Protein AF-A0A9N7JLK0-F1 (afdb_monomer)

Radius of gyration: 14.2 Å; Cα contacts (8 Å, |Δi|>4): 200; chains: 1; bounding box: 30×26×39 Å

Nearest PDB structures (foldseek):
  1jva-assembly2_B  TM=4.613E-01  e=1.339E+00  Saccharomyces cerevisiae
  6mrk-assembly2_B  TM=5.119E-01  e=1.766E+00  Drosophila melanogaster
  7r7n-assembly1_H  TM=4.696E-01  e=1.671E+00  Homo sapiens
  7m30-assembly1_D  TM=2.755E-01  e=1.766E+00  Human betaherpesvirus 5

Sequence (93 aa):
MDKGLATIGSATENVATNAGKAWVGEGYKSITDNAGNVIGYSSNDGMRAFRMQYKPREGMWRANFTENYKYINEFGDITNKQLKNVHIDILGK

Mean predicted aligned error: 4.57 Å

Foldseek 3Di:
DPAAEAAPEADAPVVLQVVQDVLQDPPWDFDADPVRDGFWIHHPVRQWIWGWDDDVVVRFIKTKIWGWDWDQDPVRDTDIDTPHIYIHTHPDD

Structure (mmCIF, N/CA/C/O backbone):
data_AF-A0A9N7JLK0-F1
#
_entry.id   AF-A0A9N7JLK0-F1
#
loop_
_atom_site.group_PDB
_atom_site.id
_atom_site.type_symbol
_atom_site.label_atom_id
_atom_site.label_alt_id
_atom_site.label_comp_id
_atom_site.label_asym_id
_atom_site.label_entity_id
_atom_site.label_seq_id
_atom_site.pdbx_PDB_ins_code
_atom_site.Cartn_x
_atom_site.Cartn_y
_atom_site.Cartn_z
_atom_site.occupancy
_atom_site.B_iso_or_equiv
_atom_site.auth_seq_id
_atom_site.auth_comp_id
_atom_site.auth_asym_id
_atom_site.auth_atom_id
_atom_site.pdbx_PDB_model_num
ATOM 1 N N . MET A 1 1 ? -7.025 7.445 -19.274 1.00 46.66 1 MET A N 1
ATOM 2 C CA . MET A 1 1 ? -7.118 6.248 -18.413 1.00 46.66 1 MET A CA 1
ATOM 3 C C . MET A 1 1 ? -7.532 6.726 -17.044 1.00 46.66 1 MET A C 1
ATOM 5 O O . MET A 1 1 ? -6.713 7.325 -16.351 1.00 46.66 1 MET A O 1
ATOM 9 N N . ASP A 1 2 ? -8.802 6.535 -16.707 1.00 47.75 2 ASP A N 1
ATOM 10 C CA . ASP A 1 2 ? -9.279 6.772 -15.351 1.00 47.75 2 ASP A CA 1
ATOM 11 C C . ASP A 1 2 ? -8.475 5.888 -14.406 1.00 47.75 2 ASP A C 1
ATOM 13 O O . ASP A 1 2 ? -8.291 4.693 -14.654 1.00 47.75 2 ASP A O 1
ATOM 17 N N . LYS A 1 3 ? -7.907 6.492 -13.358 1.00 54.47 3 LYS A N 1
ATOM 18 C CA . LYS A 1 3 ? -7.252 5.727 -12.297 1.00 54.47 3 LYS A CA 1
ATOM 19 C C . LYS A 1 3 ? -8.316 4.761 -11.787 1.00 54.47 3 LYS A C 1
ATOM 21 O O . LYS A 1 3 ? -9.361 5.231 -11.352 1.00 54.47 3 LYS A O 1
ATOM 26 N N . GLY A 1 4 ? -8.076 3.452 -11.880 1.00 58.31 4 GLY A N 1
ATOM 27 C CA . GLY A 1 4 ? -8.998 2.425 -11.390 1.00 58.31 4 GLY A CA 1
ATOM 28 C C . GLY A 1 4 ? -9.114 2.486 -9.869 1.00 58.31 4 GLY A C 1
ATOM 29 O O . GLY A 1 4 ? -8.503 1.674 -9.179 1.00 58.31 4 GLY A O 1
ATOM 30 N N . LEU A 1 5 ? -9.820 3.506 -9.378 1.00 65.50 5 LEU A N 1
ATOM 31 C CA . LEU A 1 5 ? -10.165 3.752 -7.990 1.00 65.50 5 LEU A CA 1
ATOM 32 C C . LEU A 1 5 ? -11.448 2.983 -7.721 1.00 65.50 5 LEU A C 1
ATOM 34 O O . LEU A 1 5 ? -12.517 3.379 -8.176 1.00 65.50 5 LEU A O 1
ATOM 38 N N . ALA A 1 6 ? -11.330 1.869 -7.012 1.00 76.06 6 ALA A N 1
ATOM 39 C CA . ALA A 1 6 ? -12.475 1.042 -6.664 1.00 76.06 6 ALA A CA 1
ATOM 40 C C . ALA A 1 6 ? -12.424 0.676 -5.183 1.00 76.06 6 ALA A C 1
ATOM 42 O O . ALA A 1 6 ? -11.402 0.179 -4.699 1.00 76.06 6 ALA A O 1
ATOM 43 N N . THR A 1 7 ? -13.528 0.913 -4.479 1.00 81.94 7 THR A N 1
ATOM 44 C CA . THR A 1 7 ? -13.785 0.284 -3.183 1.00 81.94 7 THR A CA 1
ATOM 45 C C . THR A 1 7 ? -14.195 -1.155 -3.453 1.00 81.94 7 THR A C 1
ATOM 47 O O . THR A 1 7 ? -15.147 -1.390 -4.194 1.00 81.94 7 THR A O 1
ATOM 50 N N . ILE A 1 8 ? -13.473 -2.120 -2.891 1.00 87.25 8 ILE A N 1
ATOM 51 C CA . ILE A 1 8 ? -13.720 -3.552 -3.138 1.00 87.25 8 ILE A CA 1
ATOM 52 C C . ILE A 1 8 ? -14.389 -4.260 -1.953 1.00 87.25 8 ILE A C 1
ATOM 54 O O . ILE A 1 8 ? -14.684 -5.448 -2.039 1.00 87.25 8 ILE A O 1
ATOM 58 N N . GLY A 1 9 ? -14.648 -3.540 -0.859 1.00 90.75 9 GLY A N 1
ATOM 59 C CA . GLY A 1 9 ? -15.366 -4.040 0.311 1.00 90.75 9 GLY A CA 1
ATOM 60 C C . GLY A 1 9 ? -14.886 -3.398 1.607 1.00 90.75 9 GLY A C 1
ATOM 61 O O . GLY A 1 9 ? -14.177 -2.389 1.590 1.00 90.75 9 GLY A O 1
ATOM 62 N N . SER A 1 10 ? -15.249 -4.015 2.729 1.00 94.69 10 SER A N 1
ATOM 63 C CA . SER A 1 10 ? -14.822 -3.613 4.067 1.00 94.69 10 SER A CA 1
ATOM 64 C C . SER A 1 10 ? -14.251 -4.793 4.854 1.00 94.69 10 SER A C 1
ATOM 66 O O . SER A 1 10 ? -14.610 -5.948 4.622 1.00 94.69 10 SER A O 1
ATOM 68 N N . ALA A 1 11 ? -13.316 -4.516 5.762 1.00 95.38 11 ALA A N 1
ATOM 69 C CA . ALA A 1 11 ? -12.677 -5.532 6.596 1.00 95.38 11 ALA A CA 1
ATOM 70 C C . ALA A 1 11 ? -12.143 -4.939 7.907 1.00 95.38 11 ALA A C 1
ATOM 72 O O . ALA A 1 11 ? -12.068 -3.724 8.081 1.00 95.38 11 ALA A O 1
ATOM 73 N N . THR A 1 12 ? -11.722 -5.802 8.832 1.00 96.25 12 THR A N 1
ATOM 74 C CA . THR A 1 12 ? -10.934 -5.372 9.995 1.00 96.25 12 THR A CA 1
ATOM 75 C C . THR A 1 12 ? -9.501 -5.032 9.583 1.00 96.25 12 THR A C 1
ATOM 77 O O . THR A 1 12 ? -8.988 -5.537 8.580 1.00 96.25 12 THR A O 1
ATOM 80 N N . GLU A 1 13 ? -8.816 -4.220 10.390 1.00 94.56 13 GLU A N 1
ATOM 81 C CA . GLU A 1 13 ? -7.416 -3.846 10.150 1.00 94.56 13 GLU A CA 1
ATO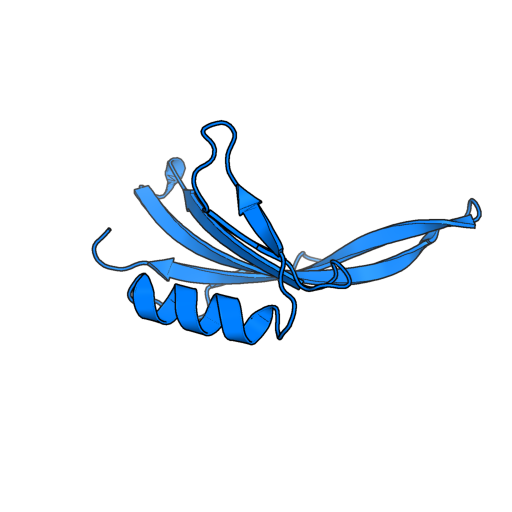M 82 C C . GLU A 1 13 ? -6.494 -5.064 9.987 1.00 94.56 13 GLU A C 1
ATOM 84 O O . GLU A 1 13 ? -5.659 -5.084 9.081 1.00 94.56 13 GLU A O 1
ATOM 89 N N . ASN A 1 14 ? -6.661 -6.098 10.818 1.00 95.44 14 ASN A N 1
ATOM 90 C CA . ASN A 1 14 ? -5.824 -7.298 10.763 1.00 95.44 14 ASN A CA 1
ATOM 91 C C . ASN A 1 14 ? -5.993 -8.051 9.431 1.00 95.44 14 ASN A C 1
ATOM 93 O O . ASN A 1 14 ? -5.008 -8.439 8.803 1.00 95.44 14 ASN A O 1
ATOM 97 N N . VAL A 1 15 ? -7.235 -8.204 8.955 1.00 96.12 15 VAL A N 1
ATOM 98 C CA . VAL A 1 15 ? -7.521 -8.858 7.667 1.00 96.12 15 VAL A CA 1
ATOM 99 C C . VAL A 1 15 ? -6.937 -8.049 6.512 1.00 96.12 15 VAL A C 1
ATOM 101 O O . VAL A 1 15 ? -6.222 -8.604 5.678 1.00 96.12 15 VAL A O 1
ATOM 104 N N . ALA A 1 16 ? -7.174 -6.735 6.490 1.00 95.81 16 ALA A N 1
ATOM 105 C CA . ALA A 1 16 ? -6.634 -5.856 5.454 1.00 95.81 16 ALA A CA 1
ATOM 106 C C . ALA A 1 16 ? -5.097 -5.852 5.446 1.00 95.81 16 ALA A C 1
ATOM 108 O O . ALA A 1 16 ? -4.488 -5.865 4.380 1.00 95.81 16 ALA A O 1
ATOM 109 N N . THR A 1 17 ? -4.464 -5.889 6.620 1.00 96.06 17 THR A N 1
ATOM 110 C CA . THR A 1 17 ? -3.001 -5.935 6.753 1.00 96.06 17 THR A CA 1
ATOM 111 C C . THR A 1 17 ? -2.423 -7.258 6.261 1.00 96.06 17 THR A C 1
ATOM 113 O O . THR A 1 17 ? -1.420 -7.254 5.546 1.00 96.06 17 THR A O 1
ATOM 116 N N . ASN A 1 18 ? -3.058 -8.389 6.576 1.00 96.50 18 ASN A N 1
ATOM 117 C CA . ASN A 1 18 ? -2.623 -9.697 6.080 1.00 96.50 18 ASN A CA 1
ATOM 118 C C . ASN A 1 18 ? -2.773 -9.802 4.558 1.00 96.50 18 ASN A C 1
ATOM 120 O O . ASN A 1 18 ? -1.836 -10.227 3.881 1.00 96.50 18 ASN A O 1
ATOM 124 N N . ALA A 1 19 ? -3.896 -9.329 4.009 1.00 96.19 19 ALA A N 1
ATOM 125 C CA . ALA A 1 19 ? -4.073 -9.201 2.564 1.00 96.19 19 ALA A CA 1
ATOM 126 C C . ALA A 1 19 ? -3.013 -8.270 1.951 1.00 96.19 19 ALA A C 1
ATOM 128 O O . ALA A 1 19 ? -2.461 -8.563 0.895 1.00 96.19 19 ALA A O 1
ATOM 129 N N . GLY A 1 20 ? -2.678 -7.178 2.643 1.00 97.00 20 GLY A N 1
ATOM 130 C CA . GLY A 1 20 ? -1.633 -6.233 2.265 1.00 97.00 20 GLY A CA 1
ATOM 131 C C . GLY A 1 20 ? -0.257 -6.871 2.130 1.00 97.00 20 GLY A C 1
ATOM 132 O O . GLY A 1 20 ? 0.417 -6.657 1.127 1.00 97.00 20 GLY A O 1
ATOM 133 N N . LYS A 1 21 ? 0.143 -7.694 3.105 1.00 97.56 21 LYS A N 1
ATOM 134 C CA . LYS A 1 21 ? 1.401 -8.457 3.062 1.00 97.56 21 LYS A CA 1
ATOM 135 C C . LYS 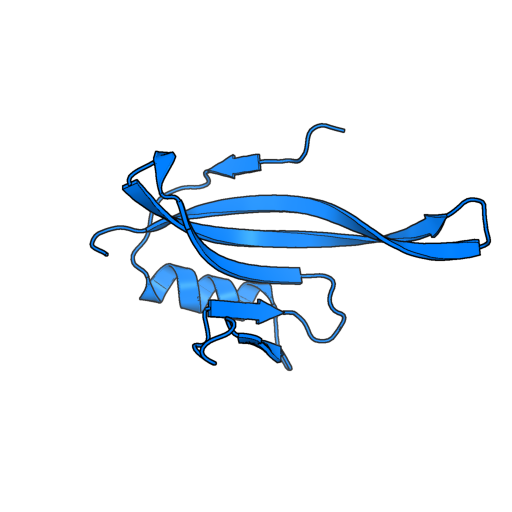A 1 21 ? 1.414 -9.469 1.916 1.00 97.56 21 LYS A C 1
ATOM 137 O O . LYS A 1 21 ? 2.388 -9.531 1.174 1.00 97.56 21 LYS A O 1
ATOM 142 N N . ALA A 1 22 ? 0.322 -10.212 1.731 1.00 97.12 22 ALA A N 1
ATOM 143 C CA . ALA A 1 22 ? 0.196 -11.158 0.622 1.00 97.12 22 ALA A CA 1
ATOM 144 C C . ALA A 1 22 ? 0.274 -10.458 -0.747 1.00 97.12 22 ALA A C 1
ATOM 146 O O . ALA A 1 22 ? 0.907 -10.961 -1.670 1.00 97.12 22 ALA A O 1
ATOM 147 N N . TRP A 1 23 ? -0.322 -9.269 -0.862 1.00 96.88 23 TRP A N 1
ATOM 148 C CA . TRP A 1 23 ? -0.312 -8.455 -2.075 1.00 96.88 23 TRP A CA 1
ATOM 149 C C . TRP A 1 23 ? 1.095 -8.006 -2.495 1.00 96.88 23 TRP A C 1
ATOM 151 O O . TRP A 1 23 ? 1.430 -8.055 -3.682 1.00 96.88 23 TRP A O 1
ATOM 161 N N . VAL A 1 24 ? 1.921 -7.568 -1.539 1.00 98.00 24 VAL A N 1
ATOM 162 C CA . VAL A 1 24 ? 3.288 -7.086 -1.817 1.00 98.00 24 VAL A CA 1
ATOM 163 C C . VAL A 1 24 ? 4.313 -8.211 -1.966 1.00 98.00 24 VAL A C 1
ATOM 165 O O . VAL A 1 24 ? 5.370 -7.985 -2.551 1.00 98.00 24 VAL A O 1
ATOM 168 N N . GLY A 1 25 ? 3.986 -9.414 -1.491 1.00 97.88 25 GLY A N 1
ATOM 169 C CA . GLY A 1 25 ? 4.809 -10.608 -1.646 1.00 97.88 25 GLY A CA 1
ATOM 170 C C . GLY A 1 25 ? 6.020 -10.667 -0.713 1.00 97.88 25 GLY A C 1
ATOM 171 O O . GLY A 1 25 ? 6.213 -9.835 0.173 1.00 97.88 25 GLY A O 1
ATOM 172 N N . GLU A 1 26 ? 6.829 -11.706 -0.899 1.00 97.12 26 GLU A N 1
ATOM 173 C CA . GLU A 1 26 ? 8.031 -11.959 -0.106 1.00 97.12 26 GLU A CA 1
ATOM 174 C C . GLU A 1 26 ? 9.111 -10.885 -0.326 1.00 97.12 26 GLU A C 1
ATOM 176 O O . GLU A 1 26 ? 9.218 -10.282 -1.396 1.00 97.12 26 GLU A O 1
ATOM 181 N N . GLY A 1 27 ? 9.920 -10.630 0.707 1.00 96.75 27 GLY A N 1
ATOM 182 C CA . GLY A 1 27 ? 10.980 -9.620 0.649 1.00 96.75 27 GLY A CA 1
ATOM 183 C C . GLY A 1 27 ? 10.454 -8.183 0.606 1.00 96.75 27 GLY A C 1
ATOM 184 O O . GLY A 1 27 ? 11.156 -7.282 0.141 1.00 96.75 27 GLY A O 1
ATOM 185 N N . TYR A 1 28 ? 9.214 -7.965 1.056 1.00 97.94 28 TYR A N 1
ATOM 186 C CA . TYR A 1 28 ? 8.627 -6.635 1.127 1.00 97.94 28 TYR A CA 1
ATOM 187 C C . TYR A 1 28 ? 9.443 -5.691 2.016 1.00 97.94 28 TYR A C 1
ATOM 189 O O . TYR A 1 28 ? 10.138 -6.098 2.949 1.00 97.94 28 TYR A O 1
ATOM 197 N N . LYS A 1 29 ? 9.295 -4.392 1.762 1.00 97.94 29 LYS A N 1
ATOM 198 C CA . LYS A 1 29 ? 9.917 -3.316 2.538 1.00 97.94 29 LYS A CA 1
ATOM 199 C C . LYS A 1 29 ? 8.840 -2.550 3.294 1.00 97.94 29 LYS A C 1
ATOM 201 O O . LYS A 1 29 ? 7.772 -2.283 2.747 1.00 97.94 29 LYS A O 1
ATOM 206 N N . SER A 1 30 ? 9.102 -2.200 4.549 1.00 97.69 30 SER A N 1
ATOM 207 C CA . SER A 1 30 ? 8.180 -1.375 5.336 1.00 97.69 30 SER A CA 1
ATOM 208 C C . SER A 1 30 ? 8.112 0.047 4.783 1.00 97.69 30 SER A C 1
ATOM 210 O O . SER A 1 30 ? 9.131 0.635 4.428 1.00 97.69 30 SER A O 1
ATOM 212 N N . ILE A 1 31 ? 6.907 0.610 4.751 1.00 97.44 31 ILE A N 1
ATOM 213 C CA . ILE A 1 31 ? 6.665 2.028 4.486 1.00 97.44 31 ILE A CA 1
ATOM 214 C C . ILE A 1 31 ? 6.322 2.680 5.819 1.00 97.44 31 ILE A C 1
ATOM 216 O O . ILE A 1 31 ? 5.358 2.270 6.472 1.00 97.44 31 ILE A O 1
ATOM 220 N N . THR A 1 32 ? 7.074 3.706 6.204 1.00 97.06 32 THR A N 1
ATOM 221 C CA . THR A 1 32 ? 6.844 4.455 7.442 1.00 97.06 32 THR A CA 1
ATOM 222 C C . THR A 1 32 ? 6.278 5.847 7.173 1.00 97.06 32 THR A C 1
ATOM 224 O O . THR A 1 32 ? 6.433 6.397 6.078 1.00 97.06 32 THR A O 1
ATOM 227 N N . ASP A 1 33 ? 5.579 6.414 8.154 1.00 93.50 33 ASP A N 1
ATOM 228 C CA . ASP A 1 33 ? 5.308 7.852 8.196 1.00 93.50 33 ASP A CA 1
ATOM 229 C C . ASP A 1 33 ? 6.539 8.639 8.692 1.00 93.50 33 ASP A C 1
ATOM 231 O O . ASP A 1 33 ? 7.593 8.071 8.991 1.00 93.50 33 ASP A O 1
ATOM 235 N N . ASN A 1 34 ? 6.402 9.964 8.787 1.00 94.00 34 ASN A N 1
ATOM 236 C CA . ASN A 1 34 ? 7.463 10.852 9.275 1.00 94.00 34 ASN A CA 1
ATOM 237 C C . ASN A 1 34 ? 7.785 10.655 10.767 1.00 94.00 34 ASN A C 1
ATOM 239 O O . ASN A 1 34 ? 8.829 11.112 11.220 1.00 94.00 34 ASN A O 1
ATOM 243 N N . ALA A 1 35 ? 6.898 10.008 11.527 1.00 94.62 35 ALA A N 1
ATOM 244 C CA . ALA A 1 35 ? 7.106 9.671 12.931 1.00 94.62 35 ALA A CA 1
ATOM 245 C C . ALA A 1 35 ? 7.742 8.277 13.110 1.00 94.62 35 ALA A C 1
ATOM 247 O O . ALA A 1 35 ? 8.020 7.871 14.235 1.00 94.62 35 ALA A O 1
ATOM 248 N N . GLY A 1 36 ? 7.994 7.549 12.016 1.00 94.94 36 GLY A N 1
ATOM 249 C CA . GLY A 1 36 ? 8.581 6.211 12.032 1.00 94.94 36 GLY A CA 1
ATOM 250 C C . GLY A 1 36 ? 7.569 5.0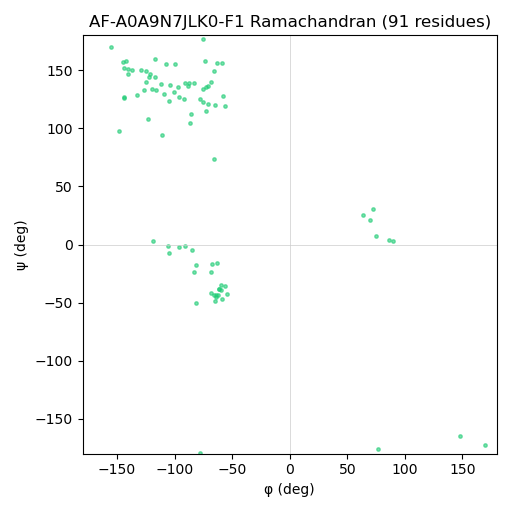78 12.219 1.00 94.94 36 GLY A C 1
ATOM 251 O O . GLY A 1 36 ? 7.973 3.916 12.269 1.00 94.94 36 GLY A O 1
ATOM 252 N N . ASN A 1 37 ? 6.265 5.362 12.275 1.00 94.88 37 ASN A N 1
ATOM 253 C CA . ASN A 1 37 ? 5.251 4.316 12.387 1.00 94.88 37 ASN A CA 1
ATOM 254 C C . ASN A 1 37 ? 5.117 3.576 11.058 1.00 94.88 37 ASN A C 1
ATOM 256 O O . ASN A 1 37 ? 5.029 4.200 9.999 1.00 94.88 37 ASN A O 1
ATOM 260 N N . VAL A 1 38 ? 5.041 2.245 11.103 1.00 95.62 38 VAL A N 1
ATOM 261 C CA . VAL A 1 38 ? 4.760 1.438 9.911 1.00 95.62 38 VAL A CA 1
ATOM 262 C C . VAL A 1 38 ? 3.306 1.642 9.501 1.00 95.62 38 VAL A C 1
ATOM 264 O O . VAL A 1 38 ? 2.384 1.336 10.250 1.00 95.62 38 VAL A O 1
ATOM 267 N N . ILE A 1 39 ? 3.109 2.123 8.279 1.00 96.19 39 ILE A N 1
ATOM 268 C CA . ILE A 1 39 ? 1.789 2.412 7.703 1.00 96.19 39 ILE A CA 1
ATOM 269 C C . ILE A 1 39 ? 1.507 1.577 6.455 1.00 96.19 39 ILE A C 1
ATOM 271 O O . ILE A 1 39 ? 0.484 1.761 5.799 1.00 96.19 39 ILE A O 1
ATOM 275 N N . GLY A 1 40 ? 2.415 0.681 6.078 1.00 97.75 40 GLY A N 1
ATOM 276 C CA . GLY A 1 40 ? 2.266 -0.123 4.878 1.00 97.75 40 GLY A CA 1
ATOM 277 C C . GLY A 1 40 ? 3.521 -0.889 4.497 1.00 97.75 40 GLY A C 1
ATOM 278 O O . GLY A 1 40 ? 4.516 -0.885 5.221 1.00 97.75 40 GLY A O 1
ATOM 279 N N . TYR A 1 41 ? 3.465 -1.508 3.323 1.00 98.38 41 TYR A N 1
ATOM 280 C CA . TYR A 1 41 ? 4.539 -2.311 2.752 1.00 98.38 41 TYR A CA 1
ATOM 281 C C . TYR A 1 41 ? 4.641 -2.072 1.239 1.00 98.38 41 TYR A C 1
ATOM 283 O O . TYR A 1 41 ? 3.635 -1.772 0.591 1.00 98.38 41 TYR A O 1
ATOM 291 N N . SER A 1 42 ? 5.832 -2.219 0.663 1.00 98.06 42 SER A N 1
ATOM 292 C CA 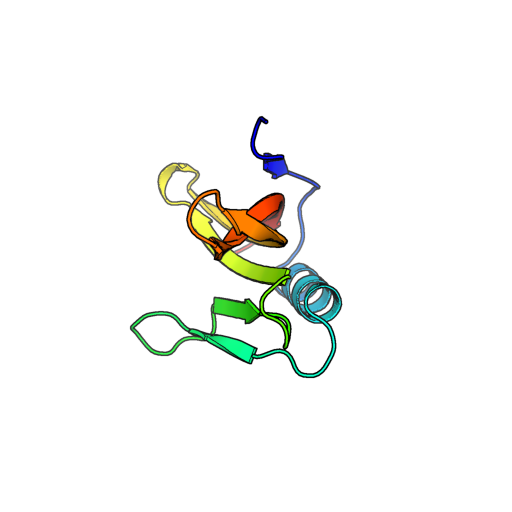. SER A 1 42 ? 6.064 -2.249 -0.787 1.00 98.06 42 SER A CA 1
ATOM 293 C C . SER A 1 42 ? 6.727 -3.554 -1.212 1.00 98.06 42 SER A C 1
ATOM 295 O O . SER A 1 42 ? 7.522 -4.123 -0.463 1.00 98.06 42 SER A O 1
ATOM 297 N N . SER A 1 43 ? 6.409 -4.031 -2.415 1.00 97.81 43 SER A N 1
ATOM 298 C CA . SER A 1 43 ? 7.084 -5.185 -3.006 1.00 97.81 43 SER A CA 1
ATOM 299 C C . SER A 1 43 ? 8.562 -4.884 -3.235 1.00 97.81 43 SER A C 1
ATOM 301 O O . SER A 1 43 ? 8.966 -3.725 -3.382 1.00 97.81 43 SER A O 1
ATOM 303 N N . ASN A 1 44 ? 9.385 -5.931 -3.297 1.00 96.88 44 ASN A N 1
ATOM 304 C CA . ASN A 1 44 ? 10.833 -5.773 -3.438 1.00 96.88 44 ASN A CA 1
ATOM 305 C C . ASN A 1 44 ? 11.232 -4.946 -4.683 1.00 96.88 44 ASN A C 1
ATOM 307 O O . ASN A 1 44 ? 12.160 -4.135 -4.624 1.00 96.88 44 ASN A O 1
ATOM 311 N N . ASP A 1 45 ? 10.483 -5.104 -5.778 1.00 93.69 45 ASP A N 1
ATOM 312 C CA . ASP A 1 45 ? 10.664 -4.410 -7.060 1.00 93.69 45 ASP A CA 1
ATOM 313 C C . ASP A 1 45 ? 9.999 -3.018 -7.141 1.00 93.69 45 ASP A C 1
ATOM 315 O O . ASP A 1 45 ? 10.163 -2.312 -8.144 1.00 93.69 45 ASP A O 1
ATOM 319 N N . GLY A 1 46 ? 9.255 -2.625 -6.099 1.00 93.44 46 GLY A N 1
ATOM 320 C CA . GLY A 1 46 ? 8.525 -1.361 -5.995 1.00 93.44 46 GLY A CA 1
ATOM 321 C C . GLY A 1 46 ? 7.241 -1.268 -6.830 1.00 93.44 46 GLY A C 1
ATOM 322 O O . GLY A 1 46 ? 6.664 -0.183 -6.924 1.00 93.44 46 GLY A O 1
ATOM 323 N N . MET A 1 47 ? 6.790 -2.355 -7.464 1.00 95.12 47 MET A N 1
ATOM 324 C CA . MET A 1 47 ? 5.622 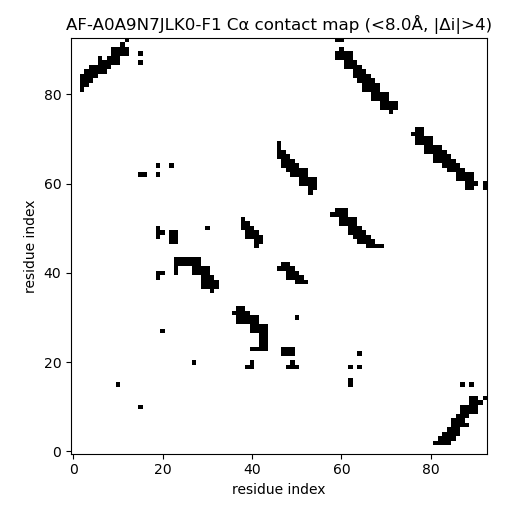-2.333 -8.358 1.00 95.12 47 MET A CA 1
ATOM 325 C C . MET A 1 47 ? 4.288 -2.447 -7.635 1.00 95.12 47 MET A C 1
ATOM 327 O O . MET A 1 47 ? 3.279 -1.963 -8.145 1.00 95.12 47 MET A O 1
ATOM 331 N N . ARG A 1 48 ? 4.267 -3.022 -6.435 1.00 97.31 48 ARG A N 1
ATOM 332 C CA . ARG A 1 48 ? 3.067 -3.147 -5.610 1.00 97.31 48 ARG A CA 1
ATOM 333 C C . ARG A 1 48 ? 3.273 -2.482 -4.265 1.00 97.31 48 ARG A C 1
ATOM 335 O O . ARG A 1 48 ? 4.356 -2.531 -3.689 1.00 97.31 48 ARG A O 1
ATOM 342 N N . ALA A 1 49 ? 2.216 -1.871 -3.751 1.00 97.62 49 ALA A N 1
ATOM 343 C CA . ALA A 1 49 ? 2.219 -1.312 -2.410 1.00 97.62 49 ALA A CA 1
ATOM 344 C C . ALA A 1 49 ? 0.886 -1.550 -1.707 1.00 97.62 49 ALA A C 1
ATOM 346 O O . ALA A 1 49 ? -0.172 -1.525 -2.333 1.00 97.62 49 ALA A O 1
ATOM 347 N N . PHE A 1 50 ? 0.961 -1.736 -0.397 1.00 97.88 50 PHE A N 1
ATOM 348 C CA . PHE A 1 50 ? -0.158 -1.696 0.529 1.00 97.88 50 PHE A CA 1
ATOM 349 C C . PHE A 1 50 ? 0.063 -0.532 1.496 1.00 97.88 50 PHE A C 1
ATOM 351 O O . PHE A 1 50 ? 1.159 -0.398 2.040 1.00 97.88 50 PHE A O 1
ATOM 358 N N . ARG A 1 51 ? -0.953 0.304 1.737 1.00 97.56 51 ARG A N 1
ATOM 359 C CA . ARG A 1 51 ? -0.863 1.393 2.721 1.00 97.56 51 ARG A CA 1
ATOM 360 C C . ARG A 1 51 ? -2.175 1.623 3.456 1.00 97.56 51 ARG A C 1
ATOM 362 O O . ARG A 1 51 ? -3.202 1.903 2.834 1.00 97.56 51 ARG A O 1
ATOM 369 N N . MET A 1 52 ? -2.108 1.592 4.779 1.00 96.50 52 MET A N 1
ATOM 370 C CA . MET A 1 52 ? -3.167 2.042 5.667 1.00 96.50 52 MET A CA 1
ATOM 371 C C . MET A 1 52 ? -3.154 3.571 5.733 1.00 96.50 52 MET A C 1
ATOM 373 O O . MET A 1 52 ? -2.125 4.181 6.021 1.00 96.50 52 MET A O 1
ATOM 377 N N . GLN A 1 53 ? -4.283 4.210 5.436 1.00 95.38 53 GLN A N 1
ATOM 378 C CA . GLN A 1 53 ? -4.367 5.666 5.403 1.00 95.38 53 GLN A CA 1
ATOM 379 C C . GLN A 1 53 ? -5.719 6.156 5.915 1.00 95.38 53 GLN A C 1
ATOM 381 O O . GLN A 1 53 ? -6.762 5.765 5.392 1.00 95.38 53 GLN A O 1
ATOM 386 N N . TYR A 1 54 ? -5.690 7.067 6.887 1.00 94.00 54 TYR A N 1
ATOM 387 C CA . TYR A 1 54 ? -6.879 7.794 7.314 1.00 94.00 54 TYR A CA 1
ATOM 388 C C . TYR A 1 54 ? -7.294 8.800 6.238 1.00 94.00 54 TYR A C 1
ATOM 390 O O . TYR A 1 54 ? -6.450 9.491 5.658 1.00 94.00 54 TYR A O 1
ATOM 398 N N . LYS A 1 55 ? -8.593 8.880 5.956 1.00 92.50 55 LYS A N 1
ATOM 399 C CA . LYS A 1 55 ? -9.202 9.812 5.007 1.00 92.50 55 LYS A CA 1
ATOM 400 C C . LYS A 1 55 ? -10.034 10.825 5.800 1.00 92.50 55 LYS A C 1
ATOM 402 O O . LYS A 1 55 ? -11.205 10.571 6.067 1.00 92.50 55 LYS A O 1
ATOM 407 N N . PRO A 1 56 ? -9.471 11.997 6.159 1.00 93.50 56 PRO A N 1
ATOM 408 C CA . PRO A 1 56 ? -10.129 12.929 7.078 1.00 93.50 56 PRO A CA 1
ATOM 409 C C . PRO A 1 56 ? -11.487 13.430 6.590 1.00 93.50 56 PRO A C 1
ATOM 411 O O . PRO A 1 56 ? -12.392 13.621 7.389 1.00 93.50 56 PRO A O 1
ATOM 414 N N . ARG A 1 57 ? -11.643 13.611 5.272 1.00 93.25 57 ARG A N 1
ATOM 415 C CA . ARG A 1 57 ? -12.906 14.059 4.663 1.00 93.25 57 ARG A CA 1
ATOM 416 C C . ARG A 1 57 ? -14.028 13.026 4.757 1.00 93.25 57 ARG A C 1
ATOM 418 O O . ARG A 1 57 ? -15.188 13.397 4.670 1.00 93.25 57 ARG A O 1
ATOM 425 N N . GLU A 1 58 ? -13.671 11.757 4.895 1.00 90.25 58 GLU A N 1
ATOM 426 C CA . GLU A 1 58 ? -14.603 10.629 4.950 1.00 90.25 58 GLU A CA 1
ATOM 427 C C . GLU A 1 58 ? -14.742 10.090 6.382 1.00 90.25 58 GLU A C 1
ATOM 429 O O . GLU A 1 58 ? -15.578 9.231 6.633 1.00 90.25 58 GLU A O 1
ATOM 434 N N . GLY A 1 59 ? -13.926 10.580 7.325 1.00 93.56 59 GLY A N 1
ATOM 435 C CA . GLY A 1 59 ? -13.944 10.137 8.718 1.00 93.56 59 GLY A CA 1
ATOM 436 C C . GLY A 1 59 ? -13.566 8.667 8.907 1.00 93.56 59 GLY A C 1
ATOM 437 O O . GLY A 1 59 ? -14.008 8.052 9.870 1.00 93.56 59 GLY A O 1
ATOM 438 N N . MET A 1 60 ? -12.794 8.080 7.985 1.00 93.75 60 MET A N 1
ATOM 439 C CA . MET A 1 60 ? -12.561 6.634 7.965 1.00 93.75 60 MET A CA 1
ATOM 440 C C . MET A 1 60 ? -11.140 6.243 7.564 1.00 93.75 60 MET A C 1
ATOM 442 O O . MET A 1 60 ? -10.419 6.984 6.891 1.00 93.75 60 MET A O 1
ATOM 446 N N . TRP A 1 61 ? -10.743 5.035 7.951 1.00 95.56 61 TRP A N 1
ATOM 447 C CA . TRP A 1 61 ? -9.496 4.410 7.523 1.00 95.56 61 TRP A CA 1
ATOM 448 C C . TRP A 1 61 ? -9.704 3.570 6.262 1.00 95.56 61 TRP A C 1
ATOM 450 O O . TRP A 1 61 ? -10.684 2.837 6.145 1.00 95.56 61 TRP A O 1
ATOM 460 N N . ARG A 1 62 ? -8.746 3.646 5.333 1.00 95.94 62 ARG A N 1
ATOM 461 C CA . ARG A 1 62 ? -8.709 2.822 4.119 1.00 95.94 62 ARG A CA 1
ATOM 462 C C . ARG A 1 62 ? -7.381 2.099 3.974 1.00 95.94 62 ARG A C 1
ATOM 464 O O . ARG A 1 62 ? -6.316 2.717 4.053 1.00 95.94 62 ARG A O 1
ATOM 471 N N . ALA A 1 63 ? -7.455 0.810 3.674 1.00 96.75 63 ALA A N 1
ATOM 472 C CA . ALA A 1 63 ? -6.335 0.026 3.179 1.00 96.75 63 ALA A CA 1
ATOM 473 C C . ALA A 1 63 ? -6.255 0.173 1.657 1.00 96.75 63 ALA A C 1
ATOM 475 O O . ALA A 1 63 ? -7.140 -0.297 0.952 1.00 96.75 63 ALA A O 1
ATOM 476 N N . ASN A 1 64 ? -5.212 0.830 1.155 1.00 96.44 64 ASN A N 1
ATOM 477 C CA . ASN A 1 64 ? -4.993 1.067 -0.273 1.00 96.44 64 ASN A CA 1
ATOM 478 C C . ASN A 1 64 ? -4.039 0.006 -0.827 1.00 96.44 64 ASN A C 1
ATOM 480 O O . ASN A 1 64 ? -3.007 -0.264 -0.211 1.00 96.44 64 ASN A O 1
ATOM 484 N N . PHE A 1 65 ? -4.359 -0.540 -1.996 1.00 96.56 65 PHE A N 1
ATOM 485 C CA . PHE A 1 65 ? -3.585 -1.547 -2.714 1.00 96.56 65 PHE A CA 1
ATOM 486 C C . PHE A 1 65 ? -3.260 -1.004 -4.099 1.00 96.56 65 PHE A C 1
ATOM 488 O O . PHE A 1 65 ? -4.130 -0.889 -4.966 1.00 96.56 65 PHE A O 1
ATOM 495 N N . THR A 1 66 ? -1.997 -0.657 -4.296 1.00 95.94 66 THR A N 1
ATOM 496 C CA . THR A 1 66 ? -1.510 -0.033 -5.521 1.00 95.94 66 THR A CA 1
ATOM 497 C C . THR A 1 66 ? -0.752 -1.047 -6.361 1.00 95.94 66 THR A C 1
ATOM 499 O O . THR A 1 66 ? 0.077 -1.789 -5.832 1.00 95.94 66 THR A O 1
ATOM 502 N N . GLU A 1 67 ? -1.002 -1.026 -7.669 1.00 95.25 67 GLU A N 1
ATOM 503 C CA . GLU A 1 67 ? -0.181 -1.677 -8.690 1.00 95.25 67 GLU A CA 1
ATOM 504 C C . GLU A 1 67 ? 0.334 -0.619 -9.664 1.00 95.25 67 GLU A C 1
ATOM 506 O O . GLU A 1 67 ? -0.430 0.232 -10.130 1.00 95.25 67 GLU A O 1
ATOM 511 N N . ASN A 1 68 ? 1.620 -0.686 -9.982 1.00 93.69 68 ASN A N 1
ATOM 512 C CA . ASN A 1 68 ? 2.304 0.182 -10.925 1.00 93.69 68 ASN A CA 1
ATOM 513 C C . ASN A 1 68 ? 2.825 -0.636 -12.108 1.00 93.69 68 ASN A C 1
ATOM 515 O O . ASN A 1 68 ? 3.038 -1.841 -12.004 1.00 93.69 68 ASN A O 1
ATOM 519 N N . TYR A 1 69 ? 3.094 0.048 -13.212 1.00 90.75 69 TYR A N 1
ATOM 520 C CA . TYR A 1 69 ? 3.883 -0.490 -14.311 1.00 90.75 69 TYR A CA 1
ATOM 521 C C . TYR A 1 69 ? 5.057 0.439 -14.619 1.00 90.75 69 TYR A C 1
ATOM 523 O O . TYR A 1 69 ? 4.969 1.661 -14.443 1.00 90.75 69 TYR A O 1
ATOM 531 N N . LYS A 1 70 ? 6.153 -0.163 -15.082 1.00 91.38 70 LYS A N 1
ATOM 532 C CA . LYS A 1 70 ? 7.324 0.542 -15.608 1.00 91.38 70 LYS A CA 1
ATOM 533 C C . LYS A 1 70 ? 7.131 0.802 -17.092 1.00 91.38 70 LYS A C 1
ATOM 535 O O . LYS A 1 70 ? 6.682 -0.078 -17.822 1.00 91.38 70 LYS A O 1
ATOM 540 N N . TYR A 1 71 ? 7.509 1.989 -17.538 1.00 89.00 71 TYR A N 1
ATOM 541 C CA . TYR A 1 71 ? 7.656 2.298 -18.954 1.00 89.00 71 TYR A CA 1
ATOM 542 C C . TYR A 1 71 ? 8.828 3.257 -19.153 1.00 89.00 71 TYR A C 1
ATOM 544 O O . TYR A 1 71 ? 9.236 3.957 -18.225 1.00 89.00 71 TYR A O 1
ATOM 552 N N . ILE A 1 72 ? 9.371 3.261 -20.364 1.00 91.88 72 ILE A N 1
ATOM 553 C CA . ILE A 1 72 ? 10.386 4.221 -20.790 1.00 91.88 72 ILE A CA 1
ATOM 554 C C . ILE A 1 72 ? 9.637 5.396 -21.421 1.00 91.88 72 ILE A C 1
ATOM 556 O O . ILE A 1 72 ? 8.788 5.181 -22.290 1.00 91.88 72 ILE A O 1
ATOM 560 N N . ASN A 1 73 ? 9.873 6.614 -20.933 1.00 89.12 73 ASN A N 1
ATOM 561 C CA . ASN A 1 73 ? 9.258 7.816 -21.501 1.00 89.12 73 ASN A CA 1
ATOM 562 C C . ASN A 1 73 ? 9.927 8.204 -22.841 1.00 89.12 73 ASN A C 1
ATOM 564 O O . ASN A 1 73 ? 10.893 7.582 -23.276 1.00 89.12 73 ASN A O 1
ATOM 568 N N . GLU A 1 74 ? 9.427 9.251 -23.498 1.00 91.25 74 GLU A N 1
ATOM 569 C CA . GLU A 1 74 ? 9.975 9.741 -24.776 1.00 91.25 74 GLU A CA 1
ATOM 570 C C . GLU A 1 74 ? 11.422 10.267 -24.691 1.00 91.25 74 GLU A C 1
ATOM 572 O O . GLU A 1 74 ? 12.094 10.376 -25.713 1.00 91.25 74 GLU A O 1
ATOM 577 N N . PHE A 1 75 ? 11.918 10.533 -23.479 1.00 92.88 75 PHE A N 1
ATOM 578 C CA . PHE A 1 75 ? 13.280 10.993 -23.196 1.00 92.88 75 PHE A CA 1
ATOM 579 C C . PHE A 1 75 ? 14.241 9.851 -22.819 1.00 92.88 75 PHE A C 1
ATOM 581 O O . PHE A 1 75 ? 15.427 10.093 -22.617 1.00 92.88 75 PHE A O 1
ATOM 588 N N . GLY A 1 76 ? 13.757 8.604 -22.744 1.00 91.00 76 GLY A N 1
ATOM 589 C CA . GLY A 1 76 ? 14.559 7.443 -22.353 1.00 91.00 76 GLY A CA 1
ATOM 590 C C . GLY A 1 76 ? 14.589 7.149 -20.847 1.00 91.00 76 GLY A C 1
ATOM 591 O O . GLY A 1 76 ? 15.246 6.191 -20.439 1.00 91.00 76 GLY A O 1
ATOM 592 N N . ASP A 1 77 ? 13.860 7.898 -20.014 1.00 92.31 77 ASP A N 1
ATOM 593 C CA . ASP A 1 77 ? 13.847 7.683 -18.563 1.00 92.31 77 ASP A CA 1
ATOM 594 C C . ASP A 1 77 ? 12.878 6.572 -18.150 1.00 92.31 77 ASP A C 1
ATOM 596 O O . ASP A 1 77 ? 11.724 6.508 -18.596 1.00 92.31 77 ASP A O 1
ATOM 600 N N . ILE A 1 78 ? 13.311 5.742 -17.197 1.00 88.38 78 ILE A N 1
ATOM 601 C CA . ILE A 1 78 ? 12.450 4.748 -16.551 1.00 88.38 78 ILE A CA 1
ATOM 602 C C . ILE A 1 78 ? 11.490 5.468 -15.605 1.00 88.38 78 ILE A C 1
ATOM 604 O O . ILE A 1 78 ? 11.889 6.017 -14.579 1.00 88.38 78 ILE A O 1
ATOM 608 N N . THR A 1 79 ? 10.201 5.404 -15.924 1.00 88.00 79 THR A N 1
ATOM 609 C CA . THR A 1 79 ? 9.128 5.997 -15.126 1.00 88.00 79 THR A CA 1
ATOM 610 C C . THR A 1 79 ? 8.184 4.916 -14.606 1.00 88.00 79 THR A C 1
ATOM 612 O O . THR A 1 79 ? 7.879 3.941 -15.295 1.00 88.00 79 THR A O 1
ATOM 615 N N . ASN A 1 80 ? 7.676 5.113 -13.388 1.00 86.62 80 ASN A N 1
ATOM 616 C CA . ASN A 1 80 ? 6.601 4.301 -12.824 1.00 86.62 80 ASN A CA 1
ATOM 617 C C . ASN A 1 80 ? 5.277 5.050 -12.950 1.00 86.62 80 ASN A C 1
ATOM 619 O O . ASN A 1 80 ? 5.174 6.206 -12.536 1.00 86.62 80 ASN A O 1
ATOM 623 N N . LYS A 1 81 ? 4.240 4.382 -13.455 1.00 88.38 81 LYS A N 1
ATOM 624 C CA . LYS A 1 81 ? 2.878 4.920 -13.458 1.00 88.38 81 LYS A CA 1
ATOM 625 C C . LYS A 1 81 ? 1.922 3.954 -12.785 1.00 88.38 81 LYS A C 1
ATOM 627 O O . LYS A 1 81 ? 2.008 2.742 -12.962 1.00 88.38 81 LYS A O 1
ATOM 632 N N . GLN A 1 82 ? 1.008 4.518 -12.002 1.00 88.69 82 GLN A N 1
ATOM 633 C CA . GLN A 1 82 ? -0.021 3.746 -11.324 1.00 88.69 82 GLN A CA 1
ATOM 634 C C . GLN A 1 82 ? -0.956 3.112 -12.356 1.00 88.69 82 GLN A C 1
ATOM 636 O O . GLN A 1 82 ? -1.610 3.824 -13.120 1.00 88.69 82 GLN A O 1
ATOM 641 N N . LEU A 1 83 ? -1.032 1.784 -12.338 1.00 88.12 83 LEU A N 1
ATOM 642 C CA . LEU A 1 83 ? -1.984 0.999 -13.113 1.00 88.12 83 LEU A CA 1
ATOM 643 C C . LEU A 1 83 ? -3.337 0.960 -12.399 1.00 88.12 83 LEU A C 1
ATOM 645 O O . LEU A 1 83 ? -4.372 1.251 -12.996 1.00 88.12 83 LEU A O 1
ATOM 649 N N . LYS A 1 84 ? -3.326 0.620 -11.105 1.00 88.56 84 LYS A N 1
ATOM 650 C CA . LYS A 1 84 ? -4.528 0.419 -10.282 1.00 88.56 84 LYS A CA 1
ATOM 651 C C . LYS A 1 84 ? -4.305 0.899 -8.857 1.00 88.56 84 LYS A C 1
ATOM 653 O O . LYS A 1 84 ? -3.179 0.885 -8.362 1.00 88.56 84 LYS A O 1
ATOM 658 N N . ASN A 1 85 ? -5.388 1.318 -8.209 1.00 91.00 85 ASN A N 1
ATOM 659 C CA . ASN A 1 85 ? -5.400 1.601 -6.780 1.00 91.00 85 ASN A CA 1
ATOM 660 C C . ASN A 1 85 ? -6.786 1.289 -6.219 1.00 91.00 85 ASN A C 1
ATOM 662 O O . ASN A 1 85 ? -7.714 2.087 -6.339 1.00 91.00 85 ASN A O 1
ATOM 666 N N . VAL A 1 86 ? -6.916 0.099 -5.644 1.00 92.00 86 VAL A N 1
ATOM 667 C CA . VAL A 1 86 ? -8.156 -0.355 -5.010 1.00 92.00 86 VAL A CA 1
ATOM 668 C C . VAL A 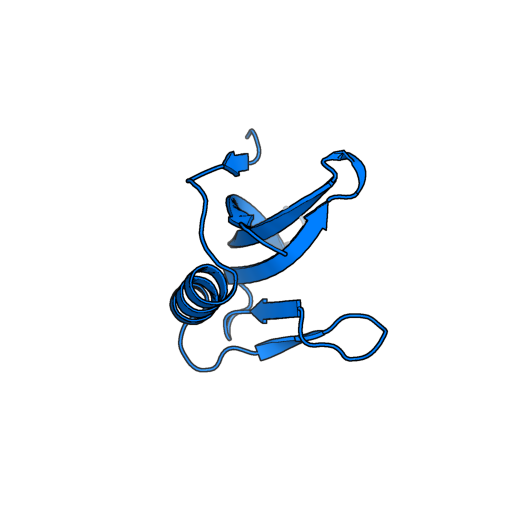1 86 ? -8.056 -0.186 -3.506 1.00 92.00 86 VAL A C 1
ATOM 670 O O . VAL A 1 86 ? -6.956 -0.160 -2.952 1.00 92.00 86 VAL A O 1
ATOM 673 N N . HIS A 1 87 ? -9.192 -0.066 -2.831 1.00 92.62 87 HIS A N 1
ATOM 674 C CA . HIS A 1 87 ? -9.198 0.079 -1.384 1.00 92.62 87 HIS A CA 1
ATOM 675 C C . HIS A 1 87 ? -10.264 -0.754 -0.687 1.00 92.62 87 HIS A C 1
ATOM 677 O O . HIS A 1 87 ? -11.337 -1.021 -1.229 1.00 92.62 87 HIS A O 1
ATOM 683 N N . ILE A 1 88 ? -9.927 -1.146 0.540 1.00 94.50 88 ILE A N 1
ATOM 684 C CA . ILE A 1 88 ? -10.826 -1.767 1.508 1.00 94.50 88 ILE A CA 1
ATOM 685 C C . ILE A 1 88 ? -11.077 -0.749 2.618 1.00 94.50 88 ILE A C 1
ATOM 687 O O . ILE A 1 88 ? -10.130 -0.186 3.178 1.00 94.50 88 ILE A O 1
ATOM 691 N N . ASP A 1 89 ? -12.346 -0.533 2.933 1.00 95.31 89 ASP A N 1
ATOM 692 C CA . ASP A 1 89 ? -12.766 0.304 4.049 1.00 95.31 89 ASP A CA 1
ATOM 693 C C . ASP A 1 89 ? -12.553 -0.440 5.374 1.00 95.31 89 ASP A C 1
ATOM 695 O O . ASP A 1 89 ? -12.876 -1.624 5.501 1.00 95.31 89 ASP A O 1
ATOM 699 N N . ILE A 1 90 ? -11.981 0.232 6.371 1.00 96.56 90 ILE A N 1
ATOM 700 C CA . ILE A 1 90 ? -11.628 -0.409 7.640 1.00 96.56 90 ILE A CA 1
ATOM 701 C C . ILE A 1 90 ? -12.720 -0.196 8.679 1.00 96.56 90 ILE A C 1
ATOM 703 O O . ILE A 1 90 ? -13.111 0.932 8.972 1.00 96.56 90 ILE A O 1
ATOM 707 N N . LEU A 1 91 ? -13.180 -1.303 9.256 1.00 92.19 91 LEU A N 1
ATOM 708 C CA . LEU A 1 91 ? -14.207 -1.331 10.290 1.00 92.19 91 LEU A CA 1
ATOM 709 C C . LEU A 1 91 ? -13.585 -1.200 11.687 1.00 92.19 91 LEU A C 1
ATOM 711 O O . LEU A 1 91 ? -12.624 -1.904 12.001 1.00 92.19 91 LEU A O 1
ATOM 715 N N . GLY A 1 92 ? -14.195 -0.369 12.538 1.00 78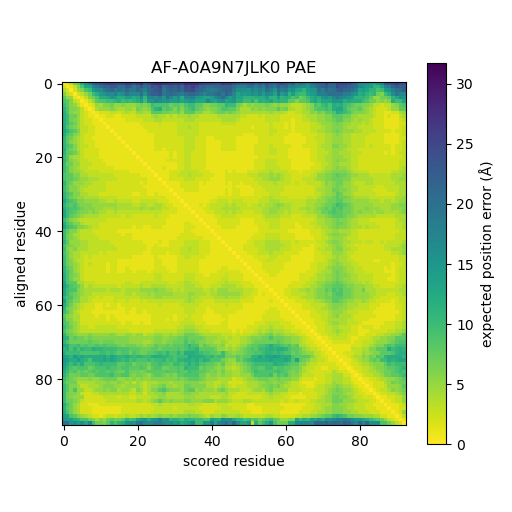.38 92 GLY A N 1
ATOM 716 C CA . GLY A 1 92 ? -13.937 -0.352 13.985 1.00 78.38 92 GLY A CA 1
ATOM 717 C C . GLY A 1 92 ? -12.589 0.232 14.416 1.00 78.38 92 GLY A C 1
ATOM 718 O O . GLY A 1 92 ? -12.051 -0.217 15.426 1.00 78.38 92 GLY A O 1
ATOM 719 N N . LYS A 1 93 ? -12.045 1.191 13.658 1.00 71.62 93 LYS A N 1
ATOM 720 C CA . LYS A 1 93 ? -10.800 1.904 13.971 1.00 71.62 93 LYS A CA 1
ATOM 721 C C . LYS A 1 93 ? -11.049 3.380 14.252 1.00 71.62 93 LYS A C 1
ATOM 723 O O . LYS A 1 93 ? -11.956 3.937 13.596 1.00 71.62 93 LYS A O 1
#

Secondary structure (DSSP, 8-state):
---EEEEEEEE-HHHHHHHHHHHH-TT-EEEE-TTS-EEEEE-TTSSEEEEEEEETTTTEEEEEEEEEEEEE-TTS-EEEEEEEEEEEEES--

Solvent-accessible surface area (backbone atoms only — not comparable to full-atom values): 5240 Å² total; per-residue (Å²): 131,81,73,47,70,42,80,79,51,71,40,45,62,69,59,49,49,53,53,31,50,63,70,22,40,79,74,48,41,82,35,59,51,99,86,65,50,76,38,33,36,25,15,68,88,63,40,25,32,19,36,59,43,77,37,80,94,74,75,41,42,32,38,37,42,36,35,43,46,79,48,69,48,98,86,68,47,85,42,79,44,78,62,36,40,35,30,33,40,45,53,94,121

Organism: Clostridium septicum (NCBI:txid1504)

pLDDT: mean 91.47, std 10.08, range [46.66, 98.38]

=== Feature glossary ===
The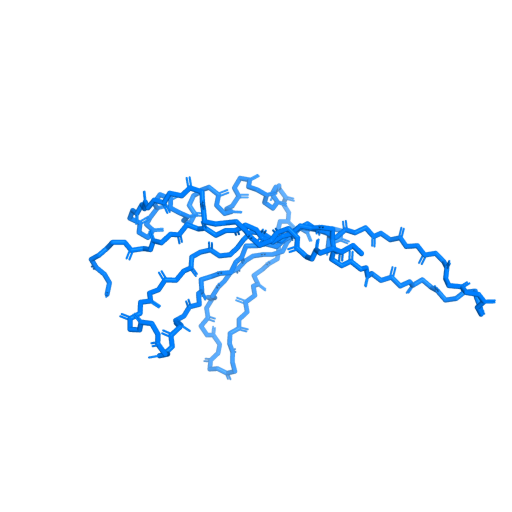 record interleaves many kinds of information about one protein. Here is each kind framed as the question it answers.

Q: What are the backbone torsion angles?
A: φ (phi) and ψ (psi) are the two rotatable backbone dihedrals per residue: φ is the C(i-1)–N–Cα–C torsion, ψ is the N–Cα–C–N(i+1) torsion, both in degrees on (−180°, 180°]. α-helical residues cluster near (−60°, −45°); β-strand residues near (−120°, +130°). A Ramachandran plot is simply a scatter of (φ, ψ) for every residue.

Q: What is the amino-acid chain?
A: This is the polypeptide sequence — one letter per residue, N-terminus first. Length ranges from a few dozen residues for small domains to over a thousand for large multi-domain proteins.

Q: How mobile is each atom in the crystal?
A: For experimental (PDB) structures, the B-factor (temperature factor) quantifies the positional spread of each atom in the crystal — a combination of thermal vibration and static disorder — in units of Å². High B-factors mark flexible loops or poorly resolved regions; low B-factors mark the rigid, well-ordered core.

Q: Are the domains correctly placed relative to each other?
A: Predicted Aligned Error (PAE) is an AlphaFold confidence matrix: entry (i, j) is the expected error in the position of residue j, in ångströms, when the prediction is superimposed on the true structure at residue i. Low PAE within a block of residues means that block is internally rigid and well-predicted; high PAE between two blocks means their relative placement is uncertain even if each block individually is confident.

Q: How confident is the AlphaFold model at each residue?
A: pLDDT is the predicted lDDT-Cα score: AlphaFold's confidence that the local environment of each residue (all inter-atomic distances within 15 Å) is correctly placed. It is a per-residue number between 0 and 100, with higher meaning more reliable.

Q: What family and function is it annotated with?
A: Functional annotations link the protein to curated databases. InterPro entries identify conserved domains and families by matching the sequence against member-database signatures (Pfam, PROSITE, CDD, …). Gene Ontology (GO) terms describe molecular function, biological process, and cellular component in a controlled vocabulary. CATH places the structure in a hierarchical fold classification (Class/Architecture/Topology/Homologous-superfamily). The organism is the source species.

Q: How big and how compact is the whole molecule?
A: Three whole-structure scalars: the radius of gyration (RMS distance of Cα from centroid, in Å), the count of Cα–Cα contacts (pairs closer than 8 Å and separated by more than four residues in sequence — i.e. tertiary, not local, contacts), and the bounding-box dimensions. Together they distinguish compact globular folds from extended fibres or disordered chains.

Q: What known structures does this most resemble?
A: The Foldseek neighbor list gives the closest experimentally determined structures in the PDB, ranked by structural alignment. TM-score near 1 means near-identical fold; near 0.3 means only rough topology match. This is how one finds what a novel AlphaFold prediction most resembles in the solved-structure universe.

Q: Which residues are buried vs exposed?
A: SASA measures how much of the protein is reachable by solvent. It is computed by rolling a water-sized probe over the atomic surface and summing the exposed area (Å²). Per-residue SASA distinguishes core (buried, low SASA) from surface (exposed, high SASA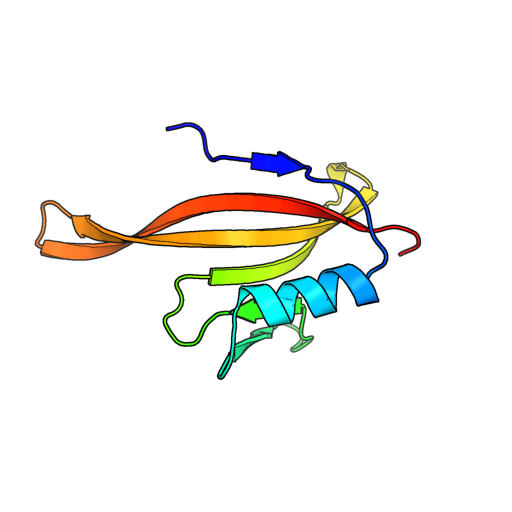) residues; total SASA is a whole-molecule size measure.

Q: Which residues are in helices, strands, or loops?
A: Eight-state secondary structure (DSSP): H is the canonical α-helix, G the tighter 3₁₀-helix, I the wider π-helix; E/B are β-structure, T and S are turns and bends, and '-' is everything else. DSSP derives these from the pattern of main-chain N–H···O=C hydrogen bonds, not from the sequence.

Q: Where is each backbone atom in 3D?
A: Structure coordinates are given as an mmCIF _atom_site loop: one row per atom with element, residue name, chain id, sequence number, and x/y/z position in Å. Only the four main-chain atoms per residue are included here; side chains are omitted to keep the record compact.

Q: What if only a Cα trace is available?
A: Three-state secondary structure (P-SEA) collapses the eight DSSP classes into helix (a), strand (b), and coil (c). P-SEA assigns these from Cα geometry alone — distances and angles — without requiring backbone oxygens, so it works on any Cα trace.

Q: What do the rendered images show?
A: The six renders are orthographic views along the three Cartesian axes in both directions. Representation (cartoon, sticks, or surface) and color scheme (sequence-rainbow or by-chain) vary across proteins so the training set covers all the common visualization conventions.

Q: What does the local fold look like, residue by residue?
A: Foldseek's 3Di representation compresses backbone geometry into a per-residue letter drawn from a learned twenty-state alphabet. It captures the tertiary interaction pattern around each residue — which residues are packed against it in space, regardless of where they are in sequence.

Q: What do the diagnostic plots show?
A: The contact map is a binary N×N matrix image: pixel (i, j) is dark where Cα_i and Cα_j are within 8 Å and |i−j|>4. Because the |i−j|>4 filter removes local helical contacts, off-diagonal stripes parallel to the main diagonal indicate parallel β-sheets; stripes perpendicular to it indicate antiparallel β-sheets. The Ramachandran plot scatters every residue's (φ, ψ) pair against the sterically allowed regions. The PAE heatmap renders the predicted-aligned-error matrix.